Protein AF-A0A8T3T2L0-F1 (afdb_monomer)

Mean predicted aligned error: 14.2 Å

Sequence (78 aa):
MSLTKTALTTADLESQAGFELPARETMLVTIVIGSVNILNDLKLEVKNNNVAVQVCAVVTALSTWLSTPLTCTIEQKQ

Nearest PDB structures (foldseek):
  3wcy-assembly1_A  TM=6.719E-01  e=2.174E+00  Mus musculus
  8t3d-assembly1_Bb  TM=3.700E-01  e=3.093E+00  Saccharomyces cerevisiae

Secondary structure (DSSP, 8-state):
-----PPPPHHHHHHHS-----------EEEEEEETTEEEEEEEEES-HHHHHHHHHHHHHHHHHTT--EEEEEEE--

Radius of gyration: 20.05 Å; Cα contacts (8 Å, |Δi|>4): 91; chains: 1; bounding box: 34×31×55 Å

Structure (mmCIF, N/CA/C/O backbone):
data_AF-A0A8T3T2L0-F1
#
_entry.id   AF-A0A8T3T2L0-F1
#
loop_
_atom_site.group_PDB
_atom_site.id
_atom_site.type_symbol
_atom_site.label_atom_id
_atom_site.label_alt_id
_atom_site.label_comp_id
_atom_site.label_asym_id
_atom_site.label_entity_id
_atom_site.label_seq_id
_atom_site.pdbx_PDB_ins_code
_atom_site.Cartn_x
_atom_site.Cartn_y
_atom_site.Cartn_z
_atom_site.occupancy
_atom_site.B_iso_or_equiv
_atom_site.auth_seq_id
_atom_site.auth_comp_id
_atom_site.auth_asym_id
_atom_site.auth_atom_id
_atom_site.pdbx_PDB_model_num
ATOM 1 N N . MET A 1 1 ? 16.548 20.607 31.819 1.00 41.44 1 MET A N 1
ATOM 2 C CA . MET A 1 1 ? 15.080 20.583 31.644 1.00 41.44 1 MET A CA 1
ATOM 3 C C . MET A 1 1 ? 14.620 19.197 32.079 1.00 41.44 1 MET A C 1
ATOM 5 O O . MET A 1 1 ? 14.960 18.236 31.407 1.00 41.44 1 MET A O 1
ATOM 9 N N . SER A 1 2 ? 14.032 19.070 33.273 1.00 40.22 2 SER A N 1
ATOM 10 C CA . SER A 1 2 ? 13.655 17.771 33.854 1.00 40.22 2 SER A CA 1
ATOM 11 C C . SER A 1 2 ? 12.168 17.521 33.598 1.00 40.22 2 SER A C 1
ATOM 13 O O . SER A 1 2 ? 11.347 18.353 33.977 1.00 40.22 2 SER A O 1
ATOM 15 N N . LEU A 1 3 ? 11.832 16.423 32.917 1.00 59.19 3 LEU A N 1
ATOM 16 C CA . LEU A 1 3 ? 10.457 15.984 32.664 1.00 59.19 3 LEU A CA 1
ATOM 17 C C . LEU A 1 3 ? 9.995 15.128 33.850 1.00 59.19 3 LEU A C 1
ATOM 19 O O . LEU A 1 3 ? 10.348 13.955 33.954 1.00 59.19 3 LEU A O 1
ATOM 23 N N . THR A 1 4 ? 9.231 15.719 34.765 1.00 60.59 4 THR A N 1
ATOM 24 C CA . THR A 1 4 ? 8.649 14.997 35.903 1.00 60.59 4 THR A CA 1
ATOM 25 C C . THR A 1 4 ? 7.413 14.227 35.438 1.00 60.59 4 THR A C 1
ATOM 27 O O . THR A 1 4 ? 6.487 14.810 34.879 1.00 60.59 4 THR A O 1
ATOM 30 N N . LYS A 1 5 ? 7.396 12.906 35.648 1.00 59.69 5 LYS A N 1
ATOM 31 C CA . LYS A 1 5 ? 6.283 12.025 35.268 1.00 59.69 5 LYS A CA 1
ATOM 32 C C . LYS A 1 5 ? 5.131 12.181 36.264 1.00 59.69 5 LYS A C 1
ATOM 34 O O . LYS A 1 5 ? 5.170 11.602 37.346 1.00 59.69 5 LYS A O 1
ATOM 39 N N . THR A 1 6 ? 4.117 12.955 35.900 1.00 67.56 6 THR A N 1
ATOM 40 C CA . THR A 1 6 ? 2.876 13.093 36.677 1.00 67.56 6 THR A CA 1
ATOM 41 C C . THR A 1 6 ? 1.887 11.997 36.270 1.00 67.56 6 THR A C 1
ATOM 43 O O . THR A 1 6 ? 1.785 11.667 35.088 1.00 67.56 6 THR A O 1
ATOM 46 N N . ALA A 1 7 ? 1.178 11.400 37.230 1.00 69.25 7 ALA A N 1
ATOM 47 C CA . ALA A 1 7 ? 0.102 10.456 36.929 1.00 69.25 7 ALA A CA 1
ATOM 48 C C . ALA A 1 7 ? -1.077 11.217 36.301 1.00 69.25 7 ALA A C 1
ATOM 50 O O . ALA A 1 7 ? -1.565 12.173 36.901 1.00 69.25 7 ALA A O 1
ATOM 51 N N . LEU A 1 8 ? -1.504 10.814 35.099 1.00 62.81 8 LEU A N 1
ATOM 52 C CA . LEU A 1 8 ? -2.697 11.372 34.455 1.00 62.81 8 LEU A CA 1
ATOM 53 C C . LEU A 1 8 ? -3.931 11.030 35.292 1.00 62.81 8 LEU A C 1
ATOM 55 O O . LEU A 1 8 ? -4.104 9.878 35.699 1.00 62.81 8 LEU A O 1
ATOM 59 N N . THR A 1 9 ? -4.785 12.020 35.538 1.00 73.44 9 THR A N 1
ATOM 60 C CA . THR A 1 9 ? -6.053 11.797 36.235 1.00 73.44 9 THR A CA 1
ATOM 61 C C . THR A 1 9 ? -7.086 11.199 35.280 1.00 73.44 9 THR A C 1
ATOM 63 O O . THR A 1 9 ? -6.973 11.319 34.060 1.00 73.44 9 THR A O 1
ATOM 66 N N . THR A 1 10 ? -8.119 10.542 35.809 1.00 67.56 10 THR A N 1
ATOM 67 C CA . THR A 1 10 ? -9.209 9.992 34.982 1.00 67.56 10 THR A CA 1
ATOM 68 C C . THR A 1 10 ? -9.933 11.079 34.183 1.00 67.56 10 THR A C 1
ATOM 70 O O . THR A 1 10 ? -10.315 10.830 33.047 1.00 67.56 10 THR A O 1
ATOM 73 N N . ALA A 1 11 ? -10.016 12.305 34.710 1.00 66.06 11 ALA A N 1
ATOM 74 C CA . ALA A 1 11 ? -10.549 13.463 33.992 1.00 66.06 11 ALA A CA 1
ATOM 75 C C . ALA A 1 11 ? -9.686 13.858 32.775 1.00 66.06 11 ALA A C 1
ATOM 77 O O . ALA A 1 11 ? -10.221 14.207 31.721 1.00 66.06 11 ALA A O 1
ATOM 78 N N . ASP A 1 12 ? -8.355 13.740 32.876 1.00 64.19 12 ASP A N 1
ATOM 79 C CA . ASP A 1 12 ? -7.450 13.971 31.740 1.00 64.19 12 ASP A CA 1
ATOM 80 C C . ASP A 1 12 ? -7.631 12.902 30.652 1.00 64.19 12 ASP A C 1
ATOM 82 O O . ASP A 1 12 ? -7.510 13.203 29.464 1.00 64.19 12 ASP A O 1
ATOM 86 N N . LEU A 1 13 ? -7.946 11.659 31.035 1.00 63.06 13 LEU A N 1
ATOM 87 C CA . LEU A 1 13 ? -8.244 10.568 30.098 1.00 63.06 13 LEU A CA 1
ATOM 88 C C . LEU A 1 13 ? -9.607 10.753 29.417 1.00 63.06 13 LEU A C 1
ATOM 90 O O . LEU A 1 13 ? -9.728 10.524 28.217 1.00 63.06 13 LEU A O 1
ATOM 94 N N . GLU A 1 14 ? -10.616 11.215 30.152 1.00 61.47 14 GLU A N 1
ATOM 95 C CA . GLU A 1 14 ? -11.956 11.485 29.617 1.00 61.47 14 GLU A CA 1
ATOM 96 C C . GLU A 1 14 ? -11.964 12.684 28.660 1.00 61.47 14 GLU A C 1
ATOM 98 O O . GLU A 1 14 ? -12.615 12.631 27.618 1.00 61.47 14 GLU A O 1
ATOM 103 N N . SER A 1 15 ? -11.161 13.721 28.929 1.00 60.97 15 SER A N 1
ATOM 104 C CA . SER A 1 15 ? -10.978 14.838 27.987 1.00 60.97 15 SER A CA 1
ATOM 105 C C . SER A 1 15 ? -10.332 14.416 26.657 1.00 60.97 15 SER A C 1
ATOM 107 O O . SER A 1 15 ? -10.532 15.069 25.636 1.00 60.97 15 SER A O 1
ATOM 109 N N . GLN A 1 16 ? -9.602 13.295 26.649 1.00 56.53 16 GLN A N 1
ATOM 110 C CA . GLN A 1 16 ? -9.023 12.685 25.447 1.00 56.53 16 GLN A CA 1
ATOM 111 C C . GLN A 1 16 ? -9.966 11.670 24.779 1.00 56.53 16 GLN A C 1
ATOM 113 O O . GLN A 1 16 ? -9.751 11.305 23.625 1.00 56.53 16 GLN A O 1
ATOM 118 N N . ALA A 1 17 ? -11.018 11.226 25.475 1.00 56.38 17 ALA A N 1
ATOM 119 C CA . ALA A 1 17 ? -12.000 10.267 24.968 1.00 56.38 17 ALA A CA 1
ATOM 120 C C . ALA A 1 17 ? -13.090 10.915 24.089 1.00 56.38 17 ALA A C 1
ATOM 122 O O . ALA A 1 17 ? -13.883 10.207 23.474 1.00 56.38 17 ALA A O 1
ATOM 123 N N . GLY A 1 18 ? -13.115 12.249 23.991 1.00 51.22 18 GLY A N 1
ATOM 124 C CA . GLY A 1 18 ? -14.104 13.023 23.231 1.00 51.22 18 GLY A CA 1
ATOM 125 C C . GLY A 1 18 ? -13.889 13.088 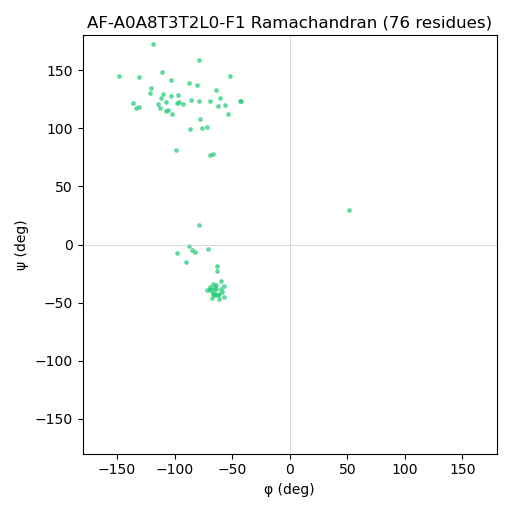21.714 1.00 51.22 18 GLY A C 1
ATOM 126 O O . GLY A 1 18 ? -14.464 13.958 21.067 1.00 51.22 18 GLY A O 1
ATOM 127 N N . PHE A 1 19 ? -13.067 12.213 21.132 1.00 51.09 19 PHE A N 1
ATOM 128 C CA . PHE A 1 19 ? -13.012 12.030 19.682 1.00 51.09 19 PHE A CA 1
ATOM 129 C C . PHE A 1 19 ? -13.849 10.801 19.328 1.00 51.09 19 PHE A C 1
ATOM 131 O O . PHE A 1 19 ? -13.327 9.700 19.142 1.00 51.09 19 PHE A O 1
ATOM 138 N N . GLU A 1 20 ? -15.171 10.979 19.245 1.00 55.34 20 GLU A N 1
ATOM 139 C CA . GLU A 1 20 ? -15.979 10.060 18.447 1.00 55.34 20 GLU A CA 1
ATOM 140 C C . GLU A 1 20 ? -15.347 10.023 17.056 1.00 55.34 20 GLU A C 1
ATOM 142 O O . GLU A 1 20 ? -15.303 11.025 16.339 1.00 55.34 20 GLU A O 1
ATOM 147 N N . LEU A 1 21 ? -14.769 8.872 16.706 1.00 55.84 21 LEU A N 1
ATOM 148 C CA . LEU A 1 21 ? -14.307 8.635 15.350 1.00 55.84 21 LEU A CA 1
ATOM 149 C C . LEU A 1 21 ? -15.534 8.844 14.455 1.00 55.84 21 LEU A C 1
ATOM 151 O O . LEU A 1 21 ? -16.528 8.140 14.668 1.00 55.84 21 LEU A O 1
ATOM 155 N N . PRO A 1 22 ? -15.501 9.802 13.506 1.00 55.28 22 PRO A N 1
ATOM 156 C CA . PRO A 1 22 ? -16.637 10.049 12.632 1.00 55.28 22 PRO A CA 1
ATOM 157 C C . PRO A 1 22 ? -17.058 8.728 12.000 1.00 55.28 22 PRO A C 1
ATOM 159 O O . PRO A 1 22 ? -16.210 7.857 11.759 1.00 55.28 22 PRO A O 1
ATOM 162 N N . ALA A 1 23 ? -18.369 8.566 11.799 1.00 56.44 23 ALA A N 1
ATOM 163 C CA . ALA A 1 23 ? -18.936 7.354 11.230 1.00 56.44 23 ALA A CA 1
ATOM 164 C C . ALA A 1 23 ? -18.063 6.911 10.054 1.00 56.44 23 ALA A C 1
ATOM 166 O O . ALA A 1 23 ? -17.791 7.697 9.144 1.00 56.44 23 ALA A O 1
ATOM 167 N N . ARG A 1 24 ? -17.559 5.673 10.117 1.00 56.16 24 ARG A N 1
ATOM 168 C CA . ARG A 1 24 ? -16.813 5.075 9.012 1.00 56.16 24 ARG A CA 1
ATOM 169 C C . ARG A 1 24 ? -17.813 4.824 7.890 1.00 56.16 24 ARG A C 1
ATOM 171 O O . ARG A 1 24 ? -18.248 3.693 7.694 1.00 56.16 24 ARG A O 1
ATOM 178 N N . GLU A 1 25 ? -18.184 5.879 7.169 1.00 55.88 25 GLU A N 1
ATOM 179 C CA . GLU A 1 25 ? -18.578 5.775 5.772 1.00 55.88 25 GLU A CA 1
ATOM 180 C C . GLU A 1 25 ? -17.559 4.812 5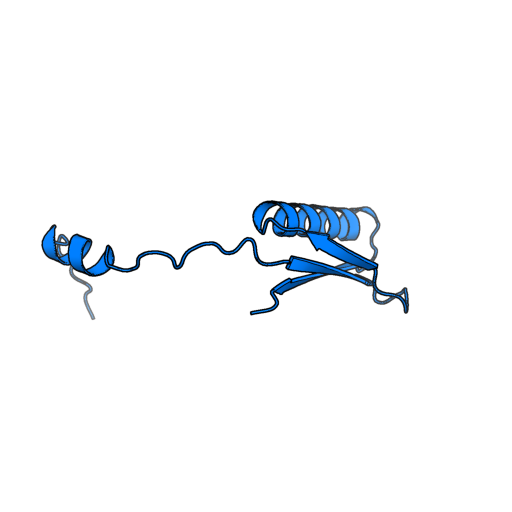.163 1.00 55.88 25 GLU A C 1
ATOM 182 O O . GLU A 1 25 ? -16.352 4.982 5.359 1.00 55.88 25 GLU A O 1
ATOM 187 N N . THR A 1 26 ? -18.007 3.713 4.564 1.00 56.16 26 THR A N 1
ATOM 188 C CA . THR A 1 26 ? -17.112 2.759 3.906 1.00 56.16 26 THR A CA 1
ATOM 189 C C . THR A 1 26 ? -16.506 3.464 2.699 1.00 56.16 26 THR A C 1
ATOM 191 O O . THR A 1 26 ? -16.996 3.309 1.581 1.00 56.16 26 THR A O 1
ATOM 194 N N . MET A 1 27 ? -15.515 4.322 2.948 1.00 59.69 27 MET A N 1
ATOM 195 C CA . MET A 1 27 ? -14.892 5.159 1.943 1.00 59.69 27 MET A CA 1
ATOM 196 C C . MET A 1 27 ? -14.301 4.217 0.912 1.00 59.69 27 MET A C 1
ATOM 198 O O . MET A 1 27 ? -13.579 3.272 1.246 1.00 59.69 27 MET A O 1
ATOM 202 N N . LEU A 1 28 ? -14.676 4.439 -0.342 1.00 61.38 28 LEU A N 1
ATOM 203 C CA . LEU A 1 28 ? -14.039 3.760 -1.450 1.00 61.38 28 LEU A CA 1
ATOM 204 C C . LEU A 1 28 ? -12.576 4.190 -1.449 1.00 61.38 28 LEU A C 1
ATOM 206 O O . LEU A 1 28 ? -12.251 5.376 -1.527 1.00 61.38 28 LEU A O 1
ATOM 210 N N . VAL A 1 29 ? -11.711 3.203 -1.291 1.00 71.38 29 VAL A N 1
ATOM 211 C CA . VAL A 1 29 ? -10.270 3.364 -1.268 1.00 71.38 29 VAL A CA 1
ATOM 212 C C . VAL A 1 29 ? -9.723 2.808 -2.557 1.00 71.38 29 VAL A C 1
ATOM 214 O O . VAL A 1 29 ? -9.920 1.635 -2.868 1.00 71.38 29 VAL A O 1
ATOM 217 N N . THR A 1 30 ? -9.015 3.645 -3.294 1.00 75.94 30 THR A N 1
ATOM 218 C CA . THR A 1 30 ? -8.361 3.242 -4.527 1.00 75.94 30 THR A CA 1
ATOM 219 C C . THR A 1 30 ? -6.911 2.908 -4.225 1.00 75.94 30 THR A C 1
ATOM 221 O O . THR A 1 30 ? -6.157 3.719 -3.701 1.00 75.94 30 THR A O 1
ATOM 224 N N . ILE A 1 31 ? -6.517 1.688 -4.547 1.00 76.12 31 ILE A N 1
ATOM 225 C CA . ILE A 1 31 ? -5.145 1.211 -4.519 1.00 76.12 31 ILE A CA 1
ATOM 226 C C . ILE A 1 31 ? -4.586 1.425 -5.921 1.00 76.12 31 ILE A C 1
ATOM 228 O O . ILE A 1 31 ? -5.115 0.877 -6.887 1.00 76.12 31 ILE A O 1
ATOM 232 N N . VAL A 1 32 ? -3.522 2.208 -6.034 1.00 78.19 32 VAL A N 1
ATOM 233 C CA . VAL A 1 32 ? -2.797 2.423 -7.287 1.00 78.19 32 VAL A CA 1
ATOM 234 C C . VAL A 1 32 ? -1.468 1.689 -7.188 1.00 78.19 32 VAL A C 1
ATOM 236 O O . VAL A 1 32 ? -0.639 2.021 -6.343 1.00 78.19 32 VAL A O 1
ATOM 239 N N . ILE A 1 33 ? -1.285 0.672 -8.026 1.00 80.00 33 ILE A N 1
ATOM 240 C CA . ILE A 1 33 ? -0.052 -0.107 -8.130 1.00 80.00 33 ILE A CA 1
ATOM 241 C C . ILE A 1 33 ? 0.648 0.303 -9.421 1.00 80.00 33 ILE A C 1
ATOM 243 O O . ILE A 1 33 ? 0.121 0.072 -10.509 1.00 80.00 33 ILE A O 1
ATOM 247 N N . GLY A 1 34 ? 1.829 0.895 -9.290 1.00 81.25 34 GLY A N 1
ATOM 248 C CA . GLY A 1 34 ? 2.640 1.354 -10.413 1.00 81.25 34 GLY A CA 1
ATOM 249 C C . GLY A 1 34 ? 3.996 0.660 -10.465 1.00 81.25 34 GLY A C 1
ATOM 250 O O . GLY A 1 34 ? 4.396 -0.069 -9.554 1.00 81.25 34 GLY A O 1
ATOM 251 N N . SER A 1 35 ? 4.735 0.897 -11.543 1.00 75.00 35 SER A N 1
ATOM 252 C CA . SER A 1 35 ? 6.138 0.505 -11.656 1.00 75.00 35 SER A CA 1
ATOM 253 C C . SER A 1 35 ? 6.889 1.499 -12.524 1.00 75.00 35 SER A C 1
ATOM 255 O O . SER A 1 35 ? 6.366 1.971 -13.526 1.00 75.00 35 SER A O 1
ATOM 257 N N . VAL A 1 36 ? 8.158 1.756 -12.207 1.00 67.31 36 VAL A N 1
ATOM 258 C CA . VAL A 1 36 ? 9.013 2.620 -13.044 1.00 67.31 36 VAL A CA 1
ATOM 259 C C . VAL A 1 36 ? 9.249 2.053 -14.450 1.00 67.31 36 VAL A C 1
ATOM 261 O O . VAL A 1 36 ? 9.631 2.790 -15.351 1.00 67.31 36 VAL A O 1
ATOM 264 N N . ASN A 1 37 ? 9.016 0.750 -14.638 1.00 63.12 37 ASN A N 1
ATOM 265 C CA . ASN A 1 37 ? 9.248 0.046 -15.898 1.00 63.12 37 ASN A CA 1
ATOM 266 C C . ASN A 1 37 ? 7.974 -0.127 -16.743 1.00 63.12 37 ASN A C 1
ATOM 268 O O . ASN A 1 37 ? 8.061 -0.623 -17.865 1.00 63.12 37 ASN A O 1
ATOM 272 N N . ILE A 1 38 ? 6.794 0.231 -16.220 1.00 64.44 38 ILE A N 1
ATOM 273 C CA . ILE A 1 38 ? 5.505 -0.015 -16.874 1.00 64.44 38 ILE A CA 1
ATOM 274 C C . ILE A 1 38 ? 4.701 1.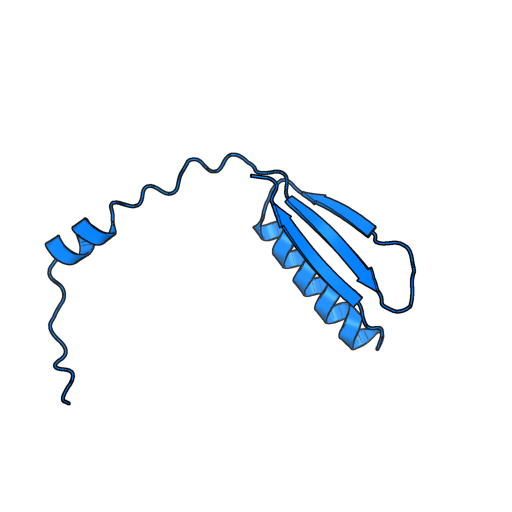287 -16.856 1.00 64.44 38 ILE A C 1
ATOM 276 O O . ILE A 1 38 ? 4.367 1.799 -15.797 1.00 64.44 38 ILE A O 1
ATOM 280 N N . LEU A 1 39 ? 4.373 1.818 -18.036 1.00 61.81 39 LEU A N 1
ATOM 281 C CA . LEU A 1 39 ? 3.65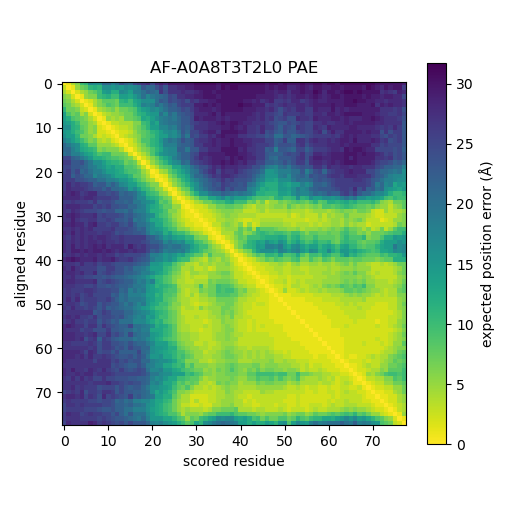9 3.097 -18.203 1.00 61.81 39 LEU A CA 1
ATOM 282 C C . LEU A 1 39 ? 2.175 3.058 -17.786 1.00 61.81 39 LEU A C 1
ATOM 284 O O . LEU A 1 39 ? 1.510 4.088 -17.841 1.00 61.81 39 LEU A O 1
ATOM 288 N N . ASN A 1 40 ? 1.647 1.891 -17.405 1.00 74.38 40 ASN A N 1
ATOM 289 C CA . ASN A 1 40 ? 0.253 1.717 -17.001 1.00 74.38 40 ASN A CA 1
ATOM 290 C C . ASN A 1 40 ? 0.164 1.330 -15.527 1.00 74.38 40 ASN A C 1
ATOM 292 O O . ASN A 1 40 ? 0.642 0.265 -15.134 1.00 74.38 40 ASN A O 1
ATOM 296 N N . ASP A 1 41 ? -0.526 2.164 -14.754 1.00 79.12 41 ASP A N 1
ATOM 297 C CA . ASP A 1 41 ? -0.864 1.872 -13.367 1.00 79.12 41 ASP A CA 1
ATOM 298 C C . ASP A 1 41 ? -2.081 0.943 -13.286 1.00 79.12 41 ASP A C 1
ATOM 300 O O . ASP A 1 41 ? -3.096 1.139 -13.964 1.00 79.12 41 ASP A O 1
ATOM 304 N N . LEU A 1 42 ? -2.007 -0.047 -12.401 1.00 82.12 42 LEU A N 1
ATOM 305 C CA . LEU A 1 42 ? -3.144 -0.876 -12.026 1.00 82.12 42 LEU A CA 1
ATOM 306 C C . LEU A 1 42 ? -3.915 -0.178 -10.901 1.00 82.12 42 LEU A C 1
ATOM 308 O O . LEU A 1 42 ? -3.353 0.119 -9.850 1.00 82.12 42 LEU A O 1
ATOM 312 N N . LYS A 1 43 ? -5.214 0.054 -11.101 1.00 83.94 43 LYS A N 1
ATOM 313 C CA . LYS A 1 43 ? -6.094 0.673 -10.100 1.00 83.94 43 LYS A CA 1
ATOM 314 C C . LYS A 1 43 ? -7.106 -0.345 -9.581 1.00 83.94 43 LYS A C 1
ATOM 316 O O . LYS A 1 43 ? -7.822 -0.952 -10.373 1.00 83.94 43 LYS A O 1
ATOM 321 N N . LEU A 1 44 ? -7.168 -0.522 -8.263 1.00 80.25 44 LEU A N 1
ATOM 322 C CA . LEU A 1 44 ? -8.125 -1.389 -7.571 1.00 80.25 44 LEU A CA 1
ATOM 323 C C . LEU A 1 44 ? -8.953 -0.575 -6.582 1.00 80.25 44 LEU A C 1
ATOM 325 O O . LEU A 1 44 ? -8.389 0.113 -5.744 1.00 80.25 44 LEU A O 1
ATOM 329 N N . GLU A 1 45 ? -10.274 -0.709 -6.605 1.00 83.31 45 GLU A N 1
ATOM 330 C CA . GLU A 1 45 ? -11.142 -0.096 -5.595 1.00 83.31 45 GLU A CA 1
ATOM 331 C C . GLU A 1 45 ? -11.506 -1.113 -4.508 1.00 83.31 45 GLU A C 1
ATOM 333 O O . GLU A 1 45 ? -11.978 -2.216 -4.790 1.00 83.31 45 GLU A O 1
ATOM 338 N N . VAL A 1 46 ? -11.306 -0.743 -3.245 1.00 80.00 46 VAL A N 1
ATOM 339 C CA . VAL A 1 46 ? -11.658 -1.543 -2.071 1.00 80.00 46 VAL A CA 1
ATOM 340 C C . VAL A 1 46 ? -12.434 -0.698 -1.068 1.00 80.00 46 VAL A C 1
ATOM 342 O O . VAL A 1 46 ? -12.164 0.477 -0.872 1.00 80.00 46 VAL A O 1
ATOM 345 N N . LYS A 1 47 ? -13.410 -1.298 -0.385 1.00 79.50 47 LYS A N 1
ATOM 346 C CA . LYS A 1 47 ? -14.242 -0.601 0.619 1.00 79.50 47 LYS A CA 1
ATOM 347 C C . LYS A 1 47 ? -13.649 -0.606 2.031 1.00 79.50 47 LYS A C 1
ATOM 349 O O . LYS A 1 47 ? -14.276 -0.127 2.971 1.00 79.50 47 LYS A O 1
ATOM 354 N N . ASN A 1 48 ? -12.489 -1.238 2.212 1.00 80.69 48 ASN A N 1
ATOM 355 C CA . ASN A 1 48 ? -11.900 -1.486 3.521 1.00 80.69 48 ASN A CA 1
ATOM 356 C C . ASN A 1 48 ? -10.412 -1.121 3.527 1.00 80.69 48 ASN A C 1
ATOM 358 O O . ASN A 1 48 ? -9.604 -1.761 2.854 1.00 80.69 48 ASN A O 1
ATOM 362 N N . ASN A 1 49 ? -10.050 -0.145 4.361 1.00 81.06 49 ASN A N 1
ATOM 363 C CA . ASN A 1 49 ? -8.672 0.321 4.532 1.00 81.06 49 ASN A CA 1
ATOM 364 C C . ASN A 1 49 ? -7.716 -0.799 4.952 1.00 81.06 49 ASN A C 1
ATOM 366 O O . ASN A 1 49 ? -6.572 -0.820 4.514 1.00 81.06 49 ASN A O 1
ATOM 370 N N . ASN A 1 50 ? -8.172 -1.748 5.775 1.00 83.75 50 ASN A N 1
ATOM 371 C CA . ASN A 1 50 ? -7.331 -2.864 6.203 1.00 83.75 50 ASN A CA 1
ATOM 372 C C . ASN A 1 50 ? -6.943 -3.751 5.009 1.00 83.75 50 ASN A C 1
ATOM 374 O O . ASN A 1 50 ? -5.800 -4.179 4.898 1.00 83.75 50 ASN A O 1
ATOM 378 N N . VAL A 1 51 ? -7.877 -3.964 4.076 1.00 84.19 51 VAL A N 1
ATOM 379 C CA . VAL A 1 51 ? -7.598 -4.693 2.831 1.00 84.19 51 VAL A CA 1
ATOM 380 C C . VAL A 1 51 ? -6.631 -3.896 1.954 1.00 84.19 51 VAL A C 1
ATOM 382 O O . VAL A 1 51 ? -5.671 -4.469 1.452 1.00 84.19 51 VAL A O 1
ATOM 385 N N . ALA A 1 52 ? -6.815 -2.576 1.829 1.00 84.06 52 ALA A N 1
ATOM 386 C CA . ALA A 1 52 ? -5.899 -1.719 1.069 1.00 84.06 52 ALA A CA 1
ATOM 387 C C . ALA A 1 52 ? -4.450 -1.795 1.582 1.00 84.06 52 ALA A C 1
ATOM 389 O O . ALA A 1 52 ? -3.516 -1.969 0.799 1.00 84.06 52 ALA A O 1
ATOM 390 N N . VAL A 1 53 ? -4.266 -1.737 2.904 1.00 84.25 53 VAL A N 1
ATOM 391 C CA . VAL A 1 53 ? -2.946 -1.839 3.544 1.00 84.25 53 VAL A CA 1
ATOM 392 C C . VAL A 1 53 ? -2.324 -3.217 3.321 1.00 84.25 53 VAL A C 1
ATOM 394 O O . VAL A 1 53 ? -1.141 -3.301 2.997 1.00 84.25 53 VAL A O 1
ATOM 397 N N . GLN A 1 54 ? -3.105 -4.296 3.440 1.00 87.25 54 GLN A N 1
ATOM 398 C CA . GLN A 1 54 ? -2.612 -5.653 3.183 1.00 87.25 54 GLN A CA 1
ATOM 399 C C . GLN A 1 54 ? -2.144 -5.824 1.737 1.00 87.25 54 GLN A C 1
ATOM 401 O O . GLN A 1 54 ? -1.072 -6.380 1.502 1.00 87.25 54 GLN A O 1
ATOM 406 N N . VAL A 1 55 ? -2.900 -5.301 0.770 1.00 85.44 55 VAL A N 1
ATOM 407 C CA . VAL A 1 55 ? -2.504 -5.340 -0.642 1.00 85.44 55 VAL A CA 1
ATOM 408 C C . VAL A 1 55 ? -1.198 -4.576 -0.853 1.00 85.44 55 VAL A C 1
ATOM 410 O O . VAL A 1 55 ? -0.274 -5.130 -1.446 1.00 85.44 55 VAL A O 1
ATOM 413 N N . CYS A 1 56 ? -1.054 -3.360 -0.315 1.00 86.69 56 CYS A N 1
ATOM 414 C CA . CYS A 1 56 ? 0.209 -2.626 -0.446 1.00 86.69 56 CYS A CA 1
ATOM 415 C C . CYS A 1 56 ? 1.391 -3.314 0.249 1.00 86.69 56 CYS A C 1
ATOM 417 O O . CYS A 1 56 ? 2.509 -3.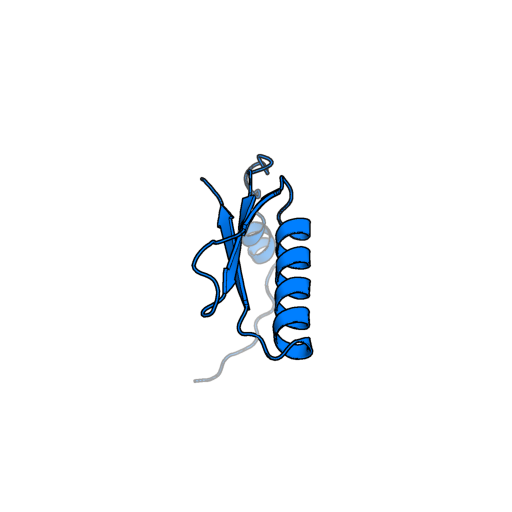281 -0.272 1.00 86.69 56 CYS A O 1
ATOM 419 N N . ALA A 1 57 ? 1.168 -3.981 1.383 1.00 86.81 57 ALA A N 1
ATOM 420 C CA . ALA A 1 57 ? 2.201 -4.781 2.036 1.00 86.81 57 ALA A CA 1
ATOM 421 C C . ALA A 1 57 ? 2.675 -5.937 1.137 1.00 86.81 57 ALA A C 1
ATOM 423 O O . ALA A 1 57 ? 3.879 -6.146 0.985 1.00 86.81 57 ALA A O 1
ATOM 424 N N . VAL A 1 58 ? 1.747 -6.638 0.476 1.00 88.75 58 VAL A N 1
ATOM 425 C CA . VAL A 1 58 ? 2.077 -7.704 -0.483 1.00 88.75 58 VAL A CA 1
ATOM 426 C C . VAL A 1 58 ? 2.819 -7.150 -1.701 1.00 88.75 58 VAL A C 1
ATOM 428 O O . VAL A 1 58 ? 3.829 -7.724 -2.099 1.00 88.75 58 VAL A O 1
ATOM 431 N N . VAL A 1 59 ? 2.384 -6.019 -2.267 1.00 87.62 59 VAL A N 1
ATOM 432 C CA . VAL A 1 59 ? 3.066 -5.368 -3.405 1.00 87.62 59 VAL A CA 1
ATOM 433 C C . VAL A 1 59 ? 4.505 -4.987 -3.046 1.00 87.62 59 VAL A C 1
ATOM 435 O O . VAL A 1 59 ? 5.414 -5.172 -3.852 1.00 87.62 59 VAL A O 1
ATOM 438 N N . THR A 1 60 ? 4.7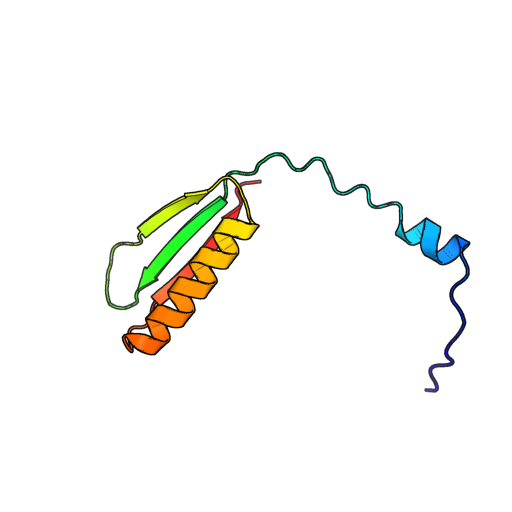34 -4.529 -1.815 1.00 87.50 60 THR A N 1
ATOM 439 C CA . THR A 1 60 ? 6.072 -4.186 -1.308 1.00 87.50 60 THR A CA 1
ATOM 440 C C . THR A 1 60 ? 6.947 -5.431 -1.112 1.00 87.50 60 THR A C 1
ATOM 442 O O . THR A 1 60 ? 8.141 -5.426 -1.410 1.00 87.50 60 THR A O 1
ATOM 445 N N . ALA A 1 61 ? 6.365 -6.539 -0.650 1.00 87.00 61 ALA A N 1
ATOM 446 C CA . ALA A 1 61 ? 7.082 -7.808 -0.556 1.00 87.00 61 ALA A CA 1
ATOM 447 C C . ALA A 1 61 ? 7.443 -8.359 -1.949 1.00 87.00 61 ALA A C 1
ATOM 449 O O . ALA A 1 61 ? 8.567 -8.810 -2.173 1.00 87.00 61 ALA A O 1
ATOM 450 N N . LEU A 1 62 ? 6.515 -8.269 -2.907 1.00 85.69 62 LEU A N 1
ATOM 451 C CA . LEU A 1 62 ? 6.730 -8.689 -4.292 1.00 85.69 62 LEU A CA 1
ATOM 452 C C . LEU A 1 62 ? 7.778 -7.836 -5.004 1.00 85.69 62 LEU A C 1
ATOM 454 O O . LEU A 1 62 ? 8.584 -8.392 -5.745 1.00 85.69 62 LEU A O 1
ATOM 458 N N . SER A 1 63 ? 7.811 -6.522 -4.763 1.00 85.94 63 SER A N 1
ATOM 459 C CA . SER A 1 63 ? 8.826 -5.640 -5.353 1.00 85.94 63 SER A CA 1
ATOM 460 C C . SER A 1 63 ? 10.239 -6.080 -4.963 1.00 85.94 63 SER A C 1
ATOM 462 O O . SER A 1 63 ? 11.133 -6.149 -5.806 1.00 85.94 63 SER A O 1
ATOM 464 N N . THR A 1 64 ? 10.403 -6.483 -3.701 1.00 84.62 64 THR A N 1
ATOM 465 C CA . THR A 1 64 ? 11.656 -7.022 -3.166 1.00 84.62 64 THR A CA 1
ATOM 466 C C . THR A 1 64 ? 11.988 -8.378 -3.789 1.00 84.62 64 THR A C 1
ATOM 468 O O . THR A 1 64 ? 13.116 -8.598 -4.222 1.00 84.62 64 THR A O 1
ATOM 471 N N . TRP A 1 65 ? 11.011 -9.286 -3.875 1.00 85.94 65 TRP A N 1
ATOM 472 C CA . TRP A 1 65 ? 11.236 -10.646 -4.375 1.00 85.94 65 TRP A CA 1
ATOM 473 C C . TRP A 1 65 ? 11.548 -10.692 -5.876 1.00 85.94 65 TRP A C 1
ATOM 475 O O . TRP A 1 65 ? 12.429 -11.430 -6.309 1.00 85.94 65 TRP A O 1
ATOM 485 N N . LEU A 1 66 ? 10.865 -9.866 -6.669 1.00 85.19 66 LEU A N 1
ATOM 486 C CA . LEU A 1 66 ? 11.042 -9.781 -8.119 1.00 85.19 66 LEU A CA 1
ATOM 487 C C . LEU A 1 66 ? 12.188 -8.846 -8.529 1.00 85.19 66 LEU A C 1
ATOM 489 O O . LEU A 1 66 ? 12.492 -8.748 -9.715 1.00 85.19 66 LEU A O 1
ATOM 493 N N . SER A 1 67 ? 12.823 -8.151 -7.575 1.00 83.94 67 SER A N 1
ATOM 494 C CA . SER A 1 67 ? 13.803 -7.085 -7.848 1.00 83.94 67 SER A CA 1
ATOM 495 C C . SER A 1 67 ? 13.274 -6.020 -8.823 1.00 83.94 67 SER A C 1
ATOM 497 O O . SER A 1 67 ? 14.028 -5.403 -9.575 1.00 83.94 67 SER A O 1
ATOM 499 N N . THR A 1 68 ? 11.958 -5.802 -8.815 1.00 80.94 68 THR A N 1
ATOM 500 C CA . THR A 1 68 ? 11.272 -4.820 -9.656 1.00 80.94 68 THR A CA 1
ATOM 501 C C . THR A 1 68 ? 10.768 -3.680 -8.785 1.00 80.94 68 THR A C 1
ATOM 503 O O . THR A 1 68 ? 10.054 -3.953 -7.818 1.00 80.94 68 THR A O 1
ATOM 506 N N . PRO A 1 69 ? 11.040 -2.407 -9.119 1.00 81.81 69 PRO A N 1
ATOM 507 C CA . PRO A 1 69 ? 10.509 -1.288 -8.353 1.00 81.81 69 PRO A CA 1
ATOM 508 C C . PRO A 1 69 ? 9.007 -1.176 -8.632 1.00 81.81 69 PRO A C 1
ATOM 510 O O . PRO A 1 69 ? 8.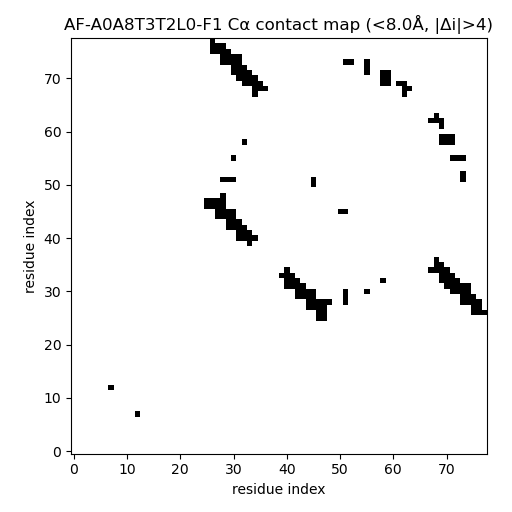597 -0.699 -9.696 1.00 81.81 69 PRO A O 1
ATOM 513 N N . LEU A 1 70 ? 8.199 -1.669 -7.694 1.00 85.19 70 LEU A N 1
ATOM 514 C CA . LEU A 1 70 ? 6.751 -1.479 -7.668 1.00 85.19 70 LEU A CA 1
ATOM 515 C C . LEU A 1 70 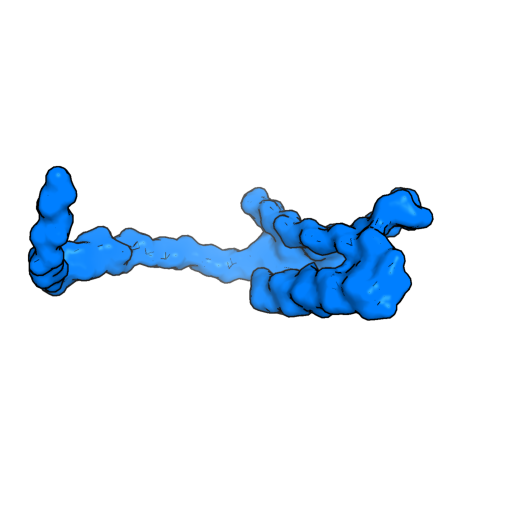? 6.419 -0.421 -6.621 1.00 85.19 70 LEU A C 1
ATOM 517 O O . LEU A 1 70 ? 7.020 -0.392 -5.545 1.00 85.19 70 LEU A O 1
ATOM 521 N N . THR A 1 71 ? 5.452 0.428 -6.931 1.00 86.44 71 THR A N 1
ATOM 522 C CA . THR A 1 71 ? 4.901 1.427 -6.017 1.00 86.44 71 THR A CA 1
ATOM 523 C C . THR A 1 71 ? 3.474 1.038 -5.653 1.00 86.44 71 THR A C 1
ATOM 525 O O . THR A 1 71 ? 2.772 0.415 -6.448 1.00 86.44 71 THR A O 1
ATOM 528 N N . CYS A 1 72 ? 3.045 1.378 -4.439 1.00 87.38 72 CYS A N 1
ATOM 529 C CA . CYS A 1 72 ? 1.662 1.201 -4.014 1.00 87.38 72 CYS A CA 1
ATOM 530 C C . CYS A 1 72 ? 1.197 2.441 -3.261 1.00 87.38 72 CYS A C 1
ATOM 532 O O . CYS A 1 72 ? 1.790 2.802 -2.244 1.00 87.38 72 CYS A O 1
ATOM 534 N N . THR A 1 73 ? 0.138 3.069 -3.759 1.00 86.81 73 THR A N 1
ATOM 535 C CA . THR A 1 73 ? -0.461 4.261 -3.160 1.00 86.81 73 THR A CA 1
ATOM 536 C C . THR A 1 73 ? -1.908 3.971 -2.806 1.00 86.81 73 THR A C 1
ATOM 538 O O . THR A 1 73 ? -2.650 3.398 -3.601 1.00 86.81 73 THR A O 1
ATOM 541 N N . ILE A 1 74 ? -2.302 4.370 -1.600 1.00 86.56 74 ILE A N 1
ATOM 542 C CA . ILE A 1 74 ? -3.676 4.277 -1.119 1.00 86.56 74 ILE A CA 1
ATOM 543 C C . ILE A 1 74 ? -4.286 5.673 -1.224 1.00 86.56 74 ILE A C 1
ATOM 545 O O . ILE A 1 74 ? -3.880 6.582 -0.505 1.00 86.56 74 ILE A O 1
ATOM 549 N N . GLU A 1 75 ? -5.254 5.840 -2.115 1.00 85.06 75 GLU A N 1
ATOM 550 C CA . GLU A 1 75 ? -6.007 7.075 -2.296 1.00 85.06 75 GLU A CA 1
ATOM 551 C C . GLU A 1 75 ? -7.389 6.927 -1.659 1.00 85.06 75 GLU A C 1
ATOM 553 O O . GLU A 1 75 ? -8.127 5.981 -1.941 1.00 85.06 75 GLU A O 1
ATOM 558 N N . GLN A 1 76 ? -7.754 7.869 -0.794 1.00 70.88 76 GLN A N 1
ATOM 559 C CA . GLN A 1 76 ? -9.085 7.942 -0.198 1.00 70.88 76 GLN A CA 1
ATOM 560 C C . GLN A 1 76 ? -9.770 9.189 -0.742 1.00 70.88 76 GLN A C 1
ATOM 562 O O . GLN A 1 76 ? -9.283 10.300 -0.535 1.00 70.88 76 GLN A O 1
ATOM 567 N N . LYS A 1 77 ? -10.885 9.017 -1.458 1.00 61.16 77 LYS A N 1
ATOM 568 C CA . LYS A 1 77 ? -11.727 10.155 -1.837 1.00 61.16 77 LYS A CA 1
ATOM 569 C C . LYS A 1 77 ? -12.562 10.554 -0.624 1.00 61.16 77 LYS A C 1
ATOM 571 O O . LYS A 1 77 ? -13.449 9.795 -0.236 1.00 61.16 77 LYS A O 1
ATOM 576 N N . GLN A 1 78 ? -12.210 11.693 -0.023 1.00 50.78 78 GL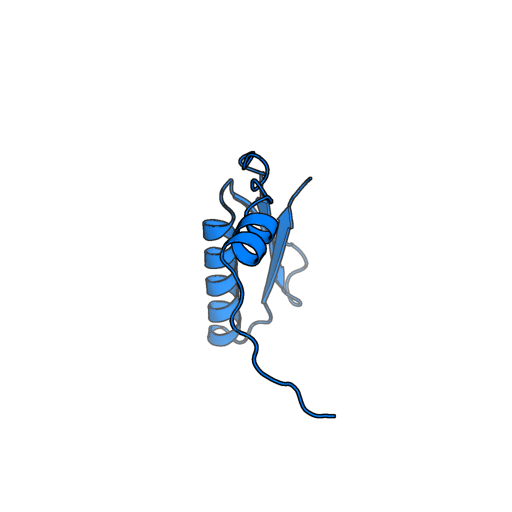N A N 1
ATOM 577 C CA . GLN A 1 78 ? -13.060 12.423 0.923 1.00 50.78 78 GLN A CA 1
ATOM 578 C C . GLN A 1 78 ? -14.307 12.972 0.243 1.00 50.78 78 GLN A C 1
ATOM 580 O O . GLN A 1 78 ? -14.195 13.390 -0.933 1.00 50.78 78 GLN A O 1
#

Foldseek 3Di:
DDDDDDDDDVVNVVVVVPPPPPPPPLFWKWKWKDFPVDPDIDIDTDSDPVVLVVVQVVSVVVCVVVVTDMDIDIDTDD

Solvent-accessible surface area (backbone atoms only — not comparable to full-atom values): 4870 Å² total; per-residue (Å²): 136,84,87,79,88,73,84,82,49,71,67,62,52,53,68,66,60,72,65,74,74,71,80,79,65,68,48,56,29,37,36,39,39,37,34,92,89,43,101,66,67,48,78,45,81,39,61,42,69,72,58,52,51,52,50,40,52,49,47,52,51,47,20,64,74,69,74,39,71,51,46,67,44,82,45,72,69,127

pLDDT: mean 72.45, std 12.94, range [40.22, 88.75]